Protein AF-A0A2M7NHB4-F1 (afdb_monomer_lite)

Secondary structure (DSSP, 8-state):
----EE--TTT-HHHHTTT-B-TTT-PBP-TT-EEEEBTTT--EEEHHHHHHTTS-BTTB--B-SSPPP----

Foldseek 3Di:
DWAKDQFDCVFCVQVLVVQAAAPQPRHTDHHRFIWWADPPPRHIHGPVRCVVVVCDDPRDNDTDNDNDDPPDD

Structure (mmCIF, N/CA/C/O backbone):
data_AF-A0A2M7NHB4-F1
#
_entry.id   AF-A0A2M7NHB4-F1
#
loop_
_atom_site.group_PDB
_atom_site.id
_atom_site.type_symbol
_atom_site.label_atom_id
_atom_site.label_alt_id
_atom_site.label_comp_id
_atom_site.label_asym_id
_atom_site.label_entity_id
_atom_site.label_seq_id
_atom_site.pdbx_PDB_ins_code
_atom_site.Cartn_x
_atom_site.Cartn_y
_atom_site.Cartn_z
_atom_site.occupancy
_atom_site.B_iso_or_equiv
_atom_site.auth_seq_id
_atom_site.auth_comp_id
_atom_site.auth_asym_id
_atom_site.auth_atom_id
_atom_site.pdbx_PDB_model_num
ATOM 1 N N . MET A 1 1 ? 2.621 -5.760 -13.046 1.00 78.44 1 MET A N 1
ATOM 2 C CA . MET A 1 1 ? 1.132 -5.672 -12.939 1.00 78.44 1 MET A CA 1
ATOM 3 C C . MET A 1 1 ? 0.805 -5.150 -11.554 1.00 78.44 1 MET A C 1
ATOM 5 O O . MET A 1 1 ? 1.291 -5.719 -10.580 1.00 78.44 1 MET A O 1
ATOM 9 N N . ILE A 1 2 ? 0.043 -4.060 -11.477 1.00 91.38 2 ILE A N 1
ATOM 10 C CA . ILE A 1 2 ? -0.318 -3.425 -10.207 1.00 91.38 2 ILE A CA 1
ATOM 11 C C . ILE A 1 2 ? -1.592 -4.094 -9.679 1.00 91.38 2 ILE A C 1
ATOM 13 O O . ILE A 1 2 ? -2.576 -4.212 -10.403 1.00 91.38 2 ILE A O 1
ATOM 17 N N . ASN A 1 3 ? -1.532 -4.570 -8.440 1.00 96.81 3 ASN A N 1
ATOM 18 C CA . ASN A 1 3 ? -2.603 -5.227 -7.712 1.00 96.81 3 ASN A CA 1
ATOM 19 C C . ASN A 1 3 ? -2.973 -4.342 -6.524 1.00 96.81 3 ASN A C 1
ATOM 21 O O . ASN A 1 3 ? -2.225 -4.235 -5.548 1.00 96.81 3 ASN A O 1
ATOM 25 N N . GLU A 1 4 ? -4.122 -3.691 -6.640 1.00 96.38 4 GLU A N 1
ATOM 26 C CA . GLU A 1 4 ? -4.651 -2.781 -5.634 1.00 96.38 4 GLU A CA 1
ATOM 27 C C . GLU A 1 4 ? -5.540 -3.524 -4.640 1.00 96.38 4 GLU A C 1
ATOM 29 O O . GLU A 1 4 ? -6.341 -4.386 -5.009 1.00 96.38 4 GLU A O 1
ATOM 34 N N . HIS A 1 5 ? -5.441 -3.139 -3.371 1.00 96.62 5 HIS A N 1
ATOM 35 C CA . HIS A 1 5 ? -6.238 -3.693 -2.286 1.00 96.62 5 HIS A CA 1
ATOM 36 C C . HIS A 1 5 ? -6.978 -2.579 -1.574 1.00 96.62 5 HIS A C 1
ATOM 38 O O . HIS A 1 5 ? -6.365 -1.723 -0.934 1.00 96.62 5 HIS A O 1
ATOM 44 N N . ARG A 1 6 ? -8.309 -2.617 -1.631 1.00 97.06 6 ARG A N 1
ATOM 45 C CA . ARG A 1 6 ? -9.136 -1.745 -0.800 1.00 97.06 6 ARG A CA 1
ATOM 46 C C . ARG A 1 6 ? -9.329 -2.374 0.572 1.00 97.06 6 ARG A C 1
ATOM 48 O O . ARG A 1 6 ? -9.946 -3.434 0.702 1.00 97.06 6 ARG A O 1
ATOM 55 N N . LEU A 1 7 ? -8.804 -1.717 1.598 1.00 96.31 7 LEU A N 1
ATOM 56 C CA . LEU A 1 7 ? -8.803 -2.244 2.953 1.00 96.31 7 LEU A CA 1
ATOM 57 C C . LEU A 1 7 ? -10.203 -2.232 3.561 1.00 96.31 7 LEU A C 1
ATOM 59 O O . LEU A 1 7 ? -10.967 -1.278 3.431 1.00 96.31 7 LEU A O 1
ATOM 63 N N . ASN A 1 8 ? -10.516 -3.323 4.249 1.00 94.88 8 ASN A N 1
ATOM 64 C CA . ASN A 1 8 ? -11.792 -3.557 4.903 1.00 94.88 8 ASN A CA 1
ATOM 65 C C . ASN A 1 8 ? -11.534 -4.437 6.122 1.00 94.88 8 ASN A C 1
ATOM 67 O O . ASN A 1 8 ? -10.837 -5.448 6.019 1.00 94.88 8 ASN A O 1
ATOM 71 N N . THR A 1 9 ? -12.105 -4.068 7.261 1.00 91.88 9 THR A N 1
ATOM 72 C CA . THR A 1 9 ? -11.920 -4.777 8.533 1.00 91.88 9 THR A CA 1
ATOM 73 C C . THR A 1 9 ? -12.363 -6.237 8.502 1.00 91.88 9 THR A C 1
ATOM 75 O O . THR A 1 9 ? -11.793 -7.052 9.218 1.00 91.88 9 THR A O 1
ATOM 78 N N . THR A 1 10 ? -13.319 -6.602 7.646 1.00 90.44 10 THR A N 1
ATOM 79 C CA . THR A 1 10 ? -13.857 -7.969 7.550 1.00 90.44 10 THR A CA 1
ATOM 80 C C . THR A 1 10 ? -12.872 -8.941 6.903 1.00 90.44 10 THR A C 1
ATOM 82 O O . THR A 1 10 ? -12.807 -10.099 7.302 1.00 90.44 10 THR A O 1
ATOM 85 N N . THR A 1 11 ? -12.113 -8.496 5.899 1.00 90.44 11 THR A N 1
ATOM 86 C CA . THR A 1 11 ? -11.209 -9.362 5.117 1.00 90.44 11 THR A CA 1
ATOM 87 C C . THR A 1 11 ? -9.732 -9.106 5.398 1.00 90.44 11 THR A C 1
ATOM 89 O O . THR A 1 11 ? -8.899 -9.950 5.084 1.00 90.44 11 THR A O 1
ATOM 92 N N . HIS A 1 12 ? -9.394 -7.952 5.976 1.00 94.00 12 HIS A N 1
ATOM 93 C CA . HIS A 1 12 ? -8.017 -7.483 6.141 1.00 94.00 12 HIS A CA 1
ATOM 94 C C . HIS A 1 12 ? -7.673 -7.151 7.603 1.00 94.00 12 HIS A C 1
ATOM 96 O O . HIS A 1 12 ? -6.760 -6.365 7.855 1.00 94.00 12 HIS A O 1
ATOM 102 N N . SER A 1 13 ? -8.378 -7.738 8.577 1.00 92.50 13 SER A N 1
ATOM 103 C CA . SER A 1 13 ? -8.163 -7.485 10.011 1.00 92.50 13 SER A CA 1
ATOM 104 C C . SER A 1 13 ? -6.714 -7.709 10.449 1.00 92.50 13 SER A C 1
ATOM 106 O O . SER A 1 13 ? -6.139 -6.851 11.110 1.00 92.50 13 SER A O 1
ATOM 108 N N . ASP A 1 14 ? -6.088 -8.817 10.040 1.00 92.56 14 ASP A N 1
ATOM 109 C CA . ASP A 1 14 ? -4.701 -9.136 10.413 1.00 92.56 14 ASP A CA 1
ATOM 110 C C . ASP A 1 14 ? -3.693 -8.132 9.858 1.00 92.56 14 ASP A C 1
ATOM 112 O O . ASP A 1 14 ? -2.659 -7.872 10.469 1.00 92.56 14 ASP A O 1
ATOM 116 N N . PHE A 1 15 ? -3.982 -7.563 8.690 1.00 94.56 15 PHE A N 1
ATOM 117 C CA . PHE A 1 15 ? -3.155 -6.523 8.100 1.00 94.56 15 PHE A CA 1
ATOM 118 C C . PHE A 1 15 ? -3.336 -5.191 8.832 1.00 94.56 15 PHE A C 1
ATOM 120 O O . PHE A 1 15 ? -2.349 -4.555 9.194 1.00 94.56 15 PHE A O 1
ATOM 127 N N . LEU A 1 16 ? -4.582 -4.789 9.100 1.00 94.62 16 LEU A N 1
ATOM 128 C CA . LEU A 1 16 ? -4.894 -3.546 9.815 1.00 94.62 16 LEU A CA 1
ATOM 129 C C . LEU A 1 16 ? -4.335 -3.554 11.248 1.00 94.62 16 LEU A C 1
A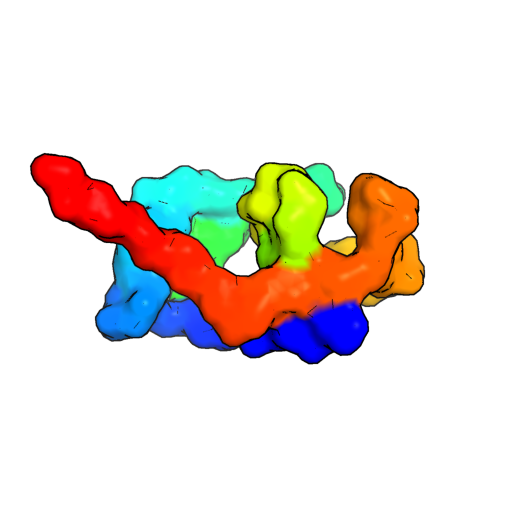TOM 131 O O . LEU A 1 16 ? -3.824 -2.539 11.718 1.00 94.62 16 LEU A O 1
ATOM 135 N N . ASN A 1 17 ? -4.331 -4.716 11.906 1.00 94.19 17 ASN A N 1
ATOM 136 C CA . ASN A 1 17 ? -3.746 -4.906 13.237 1.00 94.19 17 ASN A CA 1
ATOM 137 C C . ASN A 1 17 ? -2.211 -4.791 13.268 1.00 94.19 17 ASN A C 1
ATOM 139 O O . ASN A 1 17 ? -1.643 -4.683 14.350 1.00 94.19 17 ASN A O 1
ATOM 143 N N . GLN A 1 18 ? -1.526 -4.810 12.118 1.00 93.31 18 GLN A N 1
ATOM 144 C CA . GLN A 1 18 ? -0.080 -4.549 12.058 1.00 93.31 18 GLN A CA 1
ATOM 145 C C . GLN A 1 18 ? 0.256 -3.057 12.146 1.00 93.31 18 GLN A C 1
ATOM 147 O O . GLN A 1 18 ? 1.435 -2.721 12.203 1.00 93.31 18 GLN A O 1
ATOM 152 N N . GLU A 1 19 ? -0.753 -2.176 12.110 1.00 94.50 19 GLU A N 1
ATOM 153 C CA . GLU A 1 19 ? -0.597 -0.722 12.232 1.00 94.50 19 GLU A CA 1
ATOM 154 C C . GLU A 1 19 ? 0.467 -0.152 11.282 1.00 94.50 19 GLU A C 1
ATOM 156 O O . GLU A 1 19 ? 1.283 0.695 11.648 1.00 94.50 19 GLU A O 1
ATOM 161 N N . ARG A 1 20 ? 0.477 -0.662 10.045 1.00 95.44 20 ARG A N 1
ATOM 162 C CA . ARG A 1 20 ? 1.464 -0.282 9.033 1.00 95.44 20 ARG A CA 1
ATOM 163 C C . ARG A 1 20 ? 1.342 1.192 8.666 1.00 95.44 20 ARG A C 1
ATOM 165 O O . ARG A 1 20 ? 0.261 1.775 8.692 1.00 95.44 20 ARG A O 1
ATOM 172 N N . ILE A 1 21 ? 2.477 1.761 8.285 1.00 97.56 21 ILE A N 1
ATOM 173 C CA . ILE A 1 21 ? 2.625 3.162 7.900 1.00 97.56 21 ILE A CA 1
ATOM 174 C C . ILE A 1 21 ? 3.063 3.195 6.441 1.00 97.56 21 ILE A C 1
ATOM 176 O O . ILE A 1 21 ? 3.923 2.404 6.042 1.00 97.56 21 ILE A O 1
ATOM 180 N N . ASP A 1 22 ? 2.482 4.101 5.664 1.00 97.50 22 ASP A N 1
ATOM 181 C CA . ASP A 1 22 ? 2.948 4.393 4.317 1.00 97.50 22 ASP A CA 1
ATOM 182 C C 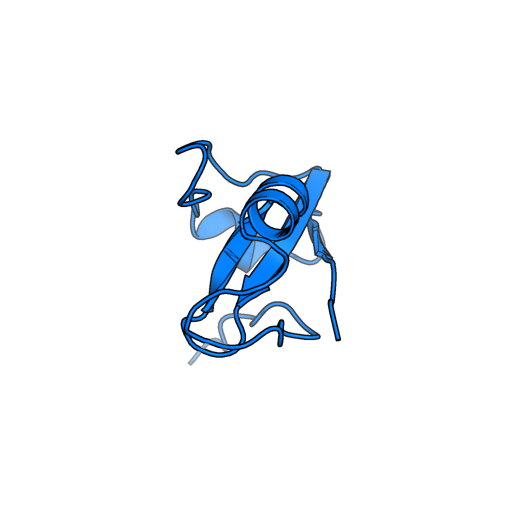. ASP A 1 22 ? 4.335 5.075 4.387 1.00 97.50 22 ASP A C 1
ATOM 184 O O . ASP A 1 22 ? 4.468 6.141 4.996 1.00 97.50 22 ASP A O 1
ATOM 188 N N . PRO A 1 23 ? 5.394 4.493 3.792 1.00 96.62 23 PRO A N 1
ATOM 189 C CA . PRO A 1 23 ? 6.757 5.009 3.942 1.00 96.62 23 PRO A CA 1
ATOM 190 C C . PRO A 1 23 ? 7.018 6.377 3.300 1.00 96.62 23 PRO A C 1
ATOM 192 O O . PRO A 1 23 ? 8.081 6.949 3.537 1.00 96.62 23 PRO A O 1
ATOM 195 N N . ILE A 1 24 ? 6.113 6.871 2.450 1.00 96.62 24 ILE A N 1
ATOM 196 C CA . ILE A 1 24 ? 6.294 8.110 1.685 1.00 96.62 24 ILE A CA 1
ATOM 197 C C . ILE A 1 24 ? 5.649 9.287 2.415 1.00 96.62 24 ILE A C 1
ATOM 199 O O . ILE A 1 24 ? 6.274 10.332 2.581 1.00 96.62 24 ILE A O 1
ATOM 203 N N . THR A 1 25 ? 4.420 9.103 2.886 1.00 96.62 25 THR A N 1
ATOM 204 C CA . THR A 1 25 ? 3.633 10.121 3.599 1.00 96.62 25 THR A CA 1
ATOM 205 C C . THR A 1 25 ? 3.888 10.113 5.106 1.00 96.62 25 THR A C 1
ATOM 207 O O . THR A 1 25 ? 3.764 11.146 5.761 1.00 96.62 25 THR A O 1
ATOM 210 N N . GLY A 1 26 ? 4.265 8.961 5.669 1.00 96.69 26 GLY A N 1
ATOM 211 C CA . GLY A 1 26 ? 4.339 8.756 7.114 1.00 96.69 26 GLY A CA 1
ATOM 212 C C . GLY A 1 26 ? 2.969 8.598 7.781 1.00 96.69 26 GLY A C 1
ATOM 213 O O . GLY A 1 26 ? 2.895 8.570 9.010 1.00 96.69 26 GLY A O 1
ATOM 214 N N . GLU A 1 27 ? 1.892 8.490 7.002 1.00 97.56 27 GLU A N 1
ATOM 215 C CA . GLU A 1 27 ? 0.537 8.310 7.515 1.00 97.56 27 GLU A CA 1
ATOM 216 C C . GLU A 1 27 ? 0.222 6.833 7.773 1.00 97.56 27 GLU A C 1
ATOM 218 O O . GLU A 1 27 ? 0.735 5.918 7.118 1.00 97.56 27 GLU A O 1
ATOM 223 N N . LYS A 1 28 ? -0.640 6.590 8.764 1.00 97.62 28 LYS A N 1
ATOM 224 C CA . LYS A 1 28 ? -1.086 5.241 9.108 1.00 97.62 28 LYS A CA 1
ATOM 225 C C . LYS A 1 28 ? -2.012 4.706 8.017 1.00 97.62 28 LYS A C 1
ATOM 227 O O . LYS A 1 28 ? -2.905 5.396 7.530 1.00 97.62 28 LYS A O 1
ATOM 232 N N . ILE A 1 29 ? -1.816 3.444 7.665 1.00 97.50 29 ILE A N 1
ATOM 233 C CA . ILE A 1 29 ? -2.686 2.725 6.745 1.00 97.50 29 ILE A CA 1
ATOM 234 C C . ILE A 1 29 ? -3.872 2.171 7.540 1.00 97.50 29 ILE A C 1
ATOM 236 O O . ILE A 1 29 ? -3.701 1.335 8.429 1.00 97.50 29 ILE A O 1
ATOM 240 N N . GLU A 1 30 ? -5.076 2.631 7.206 1.00 97.50 30 GLU A N 1
ATOM 241 C CA . GLU A 1 30 ? -6.312 2.323 7.925 1.00 97.50 30 GLU A CA 1
ATOM 242 C C . GLU A 1 30 ? -7.389 1.752 6.988 1.00 97.50 30 GLU A C 1
ATOM 244 O O . GLU A 1 30 ? -7.200 1.610 5.777 1.00 97.50 30 GLU A O 1
ATOM 249 N N . GLU A 1 31 ? -8.527 1.360 7.561 1.00 96.94 31 GLU A N 1
ATOM 250 C CA . GLU A 1 31 ? -9.671 0.870 6.794 1.00 96.94 31 GLU A CA 1
ATOM 251 C C . GLU A 1 31 ? -10.155 1.907 5.769 1.00 96.94 31 GLU A C 1
ATOM 253 O O . GLU A 1 31 ? -10.183 3.105 6.028 1.00 96.94 31 GLU A O 1
ATOM 258 N N . GLY A 1 32 ? -10.589 1.433 4.599 1.00 96.81 32 GLY A N 1
ATOM 259 C CA . GLY A 1 32 ? -11.123 2.280 3.538 1.00 96.81 32 GLY A CA 1
ATOM 260 C C . GLY A 1 32 ? -10.063 2.820 2.582 1.00 96.81 32 GLY A C 1
ATOM 261 O O . GLY A 1 32 ? -10.426 3.167 1.456 1.00 96.81 32 GLY A O 1
ATOM 262 N N . HIS A 1 33 ? -8.786 2.816 2.976 1.00 97.44 33 HIS A N 1
ATOM 263 C CA . HIS A 1 33 ? -7.671 3.167 2.098 1.00 97.44 33 HIS A CA 1
ATOM 264 C C . HIS A 1 33 ? -7.447 2.104 1.017 1.00 97.44 33 HIS A C 1
ATOM 266 O O . HIS A 1 33 ? -7.702 0.911 1.218 1.00 97.44 33 HIS A O 1
ATOM 272 N N . THR A 1 34 ? -6.945 2.553 -0.131 1.00 97.94 34 THR A N 1
ATOM 273 C CA . THR A 1 34 ? -6.497 1.683 -1.220 1.00 97.94 34 THR A CA 1
ATOM 274 C C . THR A 1 34 ? -4.981 1.638 -1.200 1.00 97.94 34 THR A C 1
ATOM 276 O O . THR A 1 34 ? -4.321 2.676 -1.199 1.00 97.94 34 THR A O 1
ATOM 279 N N . ILE A 1 35 ? -4.431 0.431 -1.148 1.00 97.75 35 ILE A N 1
ATOM 280 C CA . ILE A 1 35 ? -2.993 0.218 -1.034 1.00 97.75 35 ILE A CA 1
ATOM 281 C C . ILE A 1 35 ? -2.485 -0.759 -2.081 1.00 97.75 35 ILE A C 1
ATOM 283 O O . ILE A 1 35 ? -3.234 -1.566 -2.631 1.00 97.75 35 ILE A O 1
ATOM 287 N N . VAL A 1 36 ? -1.173 -0.759 -2.262 1.00 97.88 36 VAL A N 1
ATOM 288 C CA . VAL A 1 36 ? -0.427 -1.831 -2.915 1.00 97.88 36 VAL A CA 1
ATOM 289 C C . VAL A 1 36 ? 0.610 -2.388 -1.948 1.00 97.88 36 VAL A C 1
ATOM 291 O O . VAL A 1 36 ? 1.043 -1.717 -1.008 1.00 97.88 36 VAL A O 1
ATOM 294 N N . ILE A 1 37 ? 1.033 -3.629 -2.173 1.00 97.25 37 ILE A N 1
ATOM 295 C CA . ILE A 1 37 ? 2.100 -4.258 -1.389 1.00 97.25 37 ILE A CA 1
ATOM 296 C C . ILE A 1 37 ? 3.228 -4.635 -2.338 1.00 97.25 37 ILE A C 1
ATOM 298 O O . ILE A 1 37 ? 3.022 -5.450 -3.235 1.00 97.25 37 ILE A O 1
ATOM 302 N N . CYS A 1 38 ? 4.425 -4.093 -2.119 1.00 96.56 38 CYS A N 1
ATOM 303 C CA . CYS A 1 38 ? 5.593 -4.417 -2.936 1.00 96.56 38 CYS A CA 1
ATOM 304 C C . CYS A 1 38 ? 5.905 -5.921 -2.865 1.00 96.56 38 CYS A C 1
ATOM 306 O O . CYS A 1 38 ? 6.027 -6.498 -1.776 1.00 96.56 38 CYS A O 1
ATOM 308 N N . ALA A 1 39 ? 6.073 -6.566 -4.023 1.00 96.25 39 ALA A N 1
ATOM 309 C CA . ALA A 1 39 ? 6.352 -7.996 -4.080 1.00 96.25 39 ALA A CA 1
ATOM 310 C C . ALA A 1 39 ? 7.722 -8.355 -3.476 1.00 96.25 39 ALA A C 1
ATOM 312 O O . ALA A 1 39 ? 7.847 -9.425 -2.874 1.00 96.25 39 ALA A O 1
ATOM 313 N N . ALA A 1 40 ? 8.708 -7.455 -3.564 1.00 95.38 40 ALA A N 1
ATOM 314 C CA . ALA A 1 40 ? 10.068 -7.678 -3.077 1.00 95.38 40 ALA A CA 1
ATOM 315 C C . ALA A 1 40 ? 10.193 -7.552 -1.548 1.00 95.38 40 ALA A C 1
ATOM 317 O O . ALA A 1 40 ? 10.597 -8.501 -0.878 1.00 95.38 40 ALA A O 1
ATOM 318 N N . CYS A 1 41 ? 9.834 -6.394 -0.985 1.00 95.12 41 CYS A N 1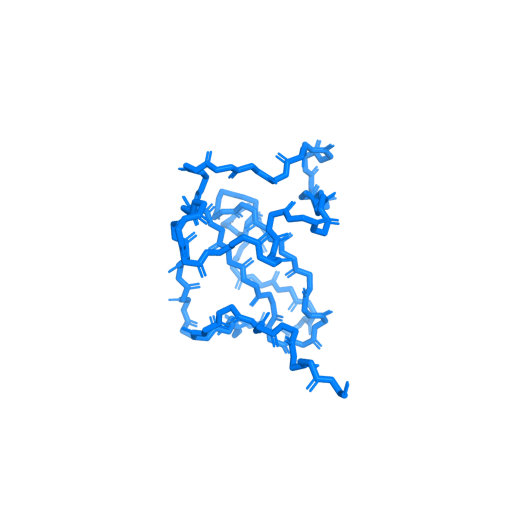
ATOM 319 C CA . CYS A 1 41 ? 10.073 -6.083 0.432 1.00 95.12 41 CYS A CA 1
ATOM 320 C C . CYS A 1 41 ? 8.840 -6.234 1.330 1.00 95.12 41 CYS A C 1
ATOM 322 O O . CYS A 1 41 ? 8.961 -6.155 2.550 1.00 95.12 41 CYS A O 1
ATOM 324 N N . LYS A 1 42 ? 7.656 -6.468 0.748 1.00 95.25 42 LYS A N 1
ATOM 325 C CA . LYS A 1 42 ? 6.370 -6.577 1.458 1.00 95.25 42 LYS A CA 1
ATOM 326 C C . LYS A 1 42 ? 5.927 -5.299 2.170 1.00 95.25 42 LYS A C 1
ATOM 328 O O . LYS A 1 42 ? 4.960 -5.362 2.929 1.00 95.25 42 LYS A O 1
ATOM 333 N N . SER A 1 43 ? 6.582 -4.161 1.937 1.00 95.56 43 SER A N 1
ATOM 334 C CA . SER A 1 43 ? 6.097 -2.854 2.388 1.00 95.56 43 SER A CA 1
ATOM 335 C C . SER A 1 43 ? 4.773 -2.520 1.710 1.00 95.56 43 SER A C 1
ATOM 337 O O . SER A 1 43 ? 4.573 -2.852 0.539 1.00 95.56 43 SER A O 1
ATOM 339 N N . ALA A 1 44 ? 3.876 -1.894 2.465 1.00 97.12 44 ALA A N 1
ATOM 340 C CA . ALA A 1 44 ? 2.596 -1.417 1.966 1.00 97.12 44 ALA A CA 1
ATOM 341 C C . ALA A 1 44 ? 2.681 0.083 1.686 1.00 97.12 44 ALA A C 1
ATOM 343 O O . ALA A 1 44 ? 3.291 0.813 2.462 1.00 97.12 44 ALA A O 1
ATOM 344 N N . PHE A 1 45 ? 2.067 0.508 0.592 1.00 98.06 45 PHE A N 1
ATOM 345 C CA . PHE A 1 45 ? 2.024 1.895 0.147 1.00 98.06 45 PHE A CA 1
ATOM 346 C C . PHE A 1 45 ? 0.587 2.245 -0.198 1.00 98.06 45 PHE A C 1
ATOM 348 O O . PHE A 1 45 ? -0.133 1.390 -0.718 1.00 98.06 45 PHE A O 1
ATOM 355 N N . PHE A 1 46 ? 0.180 3.488 0.018 1.00 98.31 46 PHE A N 1
ATOM 356 C CA . PHE A 1 46 ? -0.986 4.021 -0.673 1.00 98.31 46 PHE A CA 1
ATOM 357 C C . PHE A 1 46 ? -0.784 3.931 -2.182 1.00 98.31 46 PHE A C 1
ATOM 359 O O . PHE A 1 46 ? 0.350 3.982 -2.673 1.00 98.31 46 PHE A O 1
ATOM 366 N N . ILE A 1 47 ? -1.882 3.778 -2.920 1.00 97.62 47 ILE A N 1
ATOM 367 C CA . ILE A 1 47 ? -1.808 3.746 -4.382 1.00 97.62 47 ILE A CA 1
ATOM 368 C C . ILE A 1 47 ? -1.187 5.046 -4.913 1.00 97.62 47 ILE A C 1
ATOM 370 O O . ILE A 1 47 ? -0.287 4.999 -5.745 1.00 97.62 47 ILE A O 1
ATOM 374 N N . GLU A 1 48 ? -1.529 6.185 -4.314 1.00 97.56 48 GLU A N 1
ATOM 375 C CA . GLU A 1 48 ? -0.985 7.499 -4.651 1.00 97.56 48 GLU A CA 1
ATOM 376 C C . GLU A 1 48 ? 0.527 7.586 -4.381 1.00 97.56 48 GLU A C 1
ATOM 378 O O . GLU A 1 48 ? 1.277 8.156 -5.174 1.00 97.56 48 GLU A O 1
ATOM 383 N N . SER A 1 49 ? 1.000 6.985 -3.283 1.00 97.94 49 SER A N 1
ATOM 384 C CA . SER A 1 49 ? 2.431 6.896 -2.962 1.00 97.94 49 SER A CA 1
ATOM 385 C C . SER A 1 49 ? 3.188 6.035 -3.972 1.00 97.94 49 SER A C 1
ATOM 387 O O . SER A 1 49 ? 4.315 6.359 -4.344 1.00 97.94 49 SER A O 1
ATOM 389 N N . TRP A 1 50 ? 2.583 4.941 -4.436 1.00 97.56 50 TRP A N 1
ATOM 390 C CA . TRP A 1 50 ? 3.168 4.079 -5.461 1.00 97.56 50 TRP A CA 1
ATOM 391 C C . TRP A 1 50 ? 3.256 4.780 -6.820 1.00 97.56 50 TRP A C 1
ATOM 393 O O . TRP A 1 50 ? 4.301 4.743 -7.474 1.00 97.56 50 TRP A O 1
ATOM 403 N N . GLU A 1 51 ? 2.194 5.480 -7.217 1.00 96.88 51 GLU A N 1
ATOM 404 C CA . GLU A 1 51 ? 2.165 6.294 -8.433 1.00 96.88 51 GLU A CA 1
ATOM 405 C C . GLU A 1 51 ? 3.195 7.429 -8.375 1.00 96.88 51 GLU A C 1
ATOM 407 O O . GLU A 1 51 ? 3.897 7.676 -9.358 1.00 96.88 51 GLU A O 1
ATOM 412 N N . TYR A 1 52 ? 3.353 8.073 -7.212 1.00 96.56 52 TYR A N 1
ATOM 413 C CA . TYR A 1 52 ? 4.373 9.100 -6.985 1.00 96.56 52 TYR A CA 1
ATOM 414 C C . TYR A 1 52 ? 5.800 8.573 -7.200 1.00 96.56 52 TYR A C 1
ATOM 416 O O . TYR A 1 52 ? 6.652 9.289 -7.728 1.00 96.56 52 TYR A O 1
ATOM 424 N N . LEU A 1 53 ? 6.059 7.309 -6.853 1.00 95.38 53 LEU A N 1
ATOM 425 C CA . LEU A 1 53 ? 7.337 6.634 -7.108 1.00 95.38 53 LEU A CA 1
ATOM 426 C C . LEU A 1 53 ? 7.524 6.205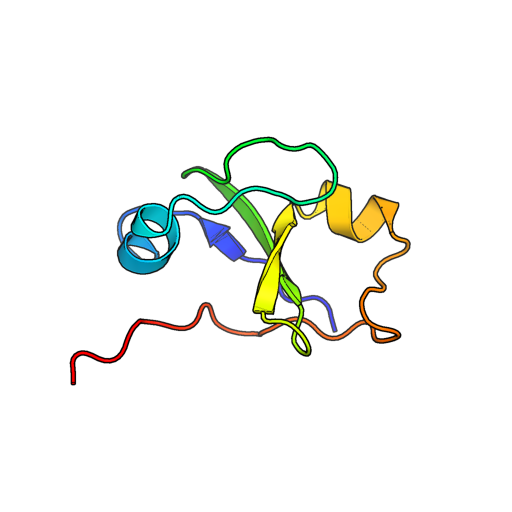 -8.574 1.00 95.38 53 LEU A C 1
ATOM 428 O O . LEU A 1 53 ? 8.541 5.603 -8.910 1.00 95.38 53 LEU A O 1
ATOM 432 N N . GLY A 1 54 ? 6.569 6.497 -9.460 1.00 96.69 54 GLY A N 1
ATOM 433 C CA . GLY A 1 54 ? 6.609 6.063 -10.855 1.00 96.69 54 GLY A CA 1
ATOM 434 C C . GLY A 1 54 ? 6.232 4.594 -11.041 1.00 96.69 54 GLY A C 1
ATOM 435 O O . GLY A 1 54 ? 6.638 3.986 -12.027 1.00 96.69 54 GLY A O 1
ATOM 436 N N . ASN A 1 55 ? 5.447 4.033 -10.115 1.00 96.44 55 ASN A N 1
ATOM 437 C CA . ASN A 1 55 ? 5.046 2.627 -10.077 1.00 96.44 55 ASN A CA 1
ATOM 438 C C . ASN A 1 55 ? 6.207 1.633 -9.910 1.00 96.44 55 ASN A C 1
ATOM 440 O O . ASN A 1 55 ? 6.088 0.475 -10.311 1.00 96.44 55 ASN A O 1
ATOM 444 N N . GLU A 1 56 ? 7.317 2.071 -9.314 1.00 96.44 56 GLU A N 1
ATOM 445 C CA . GLU A 1 56 ? 8.497 1.244 -9.087 1.00 96.44 56 GLU A CA 1
ATOM 446 C C . GLU A 1 56 ? 8.988 1.366 -7.639 1.00 96.44 56 GLU A C 1
ATOM 448 O O . GLU A 1 56 ? 9.099 2.449 -7.066 1.00 96.44 56 GLU A O 1
ATOM 453 N N . HIS A 1 57 ? 9.344 0.233 -7.040 1.00 96.75 57 HIS A N 1
ATOM 454 C CA . HIS A 1 57 ? 10.068 0.186 -5.775 1.00 96.75 57 HIS A CA 1
ATOM 455 C C . HIS A 1 57 ? 10.928 -1.071 -5.730 1.00 96.75 57 HIS A C 1
ATOM 457 O O . HIS A 1 57 ? 10.538 -2.109 -6.255 1.00 96.75 57 HIS A O 1
ATOM 463 N N . CYS A 1 58 ? 12.086 -1.010 -5.070 1.00 96.25 58 CYS A N 1
ATOM 464 C CA . CYS A 1 58 ? 13.062 -2.106 -5.064 1.00 96.25 58 CYS A CA 1
ATOM 465 C C . CYS A 1 58 ? 13.533 -2.534 -6.475 1.00 96.25 58 CYS A C 1
ATOM 467 O O . CYS A 1 58 ? 13.889 -3.696 -6.658 1.00 96.25 58 CYS A O 1
ATOM 469 N N . ASN A 1 59 ? 13.590 -1.604 -7.441 1.00 96.19 59 ASN A N 1
ATOM 470 C CA . ASN A 1 59 ? 13.942 -1.856 -8.851 1.00 96.19 59 ASN A CA 1
ATOM 471 C C . ASN A 1 59 ? 12.985 -2.837 -9.561 1.00 96.19 59 ASN A C 1
ATOM 473 O O . ASN A 1 59 ? 13.418 -3.646 -10.382 1.00 96.19 59 ASN A O 1
ATOM 477 N N . GLN A 1 60 ? 11.703 -2.818 -9.193 1.00 94.50 60 GLN A N 1
ATOM 478 C CA . GLN A 1 60 ? 10.654 -3.629 -9.810 1.00 94.50 60 GLN A CA 1
ATOM 479 C C . GLN A 1 60 ? 9.284 -2.946 -9.689 1.00 94.50 60 GLN A C 1
ATOM 481 O O . GLN A 1 60 ? 9.084 -2.111 -8.803 1.00 94.50 60 GLN A O 1
ATOM 486 N N . ASP A 1 61 ? 8.337 -3.339 -10.539 1.00 96.12 61 ASP A N 1
ATOM 487 C CA . ASP A 1 61 ? 6.963 -2.816 -10.597 1.00 96.12 61 ASP A CA 1
ATOM 488 C C . ASP A 1 61 ? 5.904 -3.823 -10.099 1.00 96.12 61 ASP A C 1
ATOM 490 O O . ASP A 1 61 ? 4.698 -3.562 -10.152 1.00 96.12 61 ASP A O 1
ATOM 494 N N . GLU A 1 62 ? 6.318 -5.003 -9.630 1.00 97.06 62 GLU A N 1
ATOM 495 C CA . GLU A 1 62 ? 5.392 -6.037 -9.180 1.00 97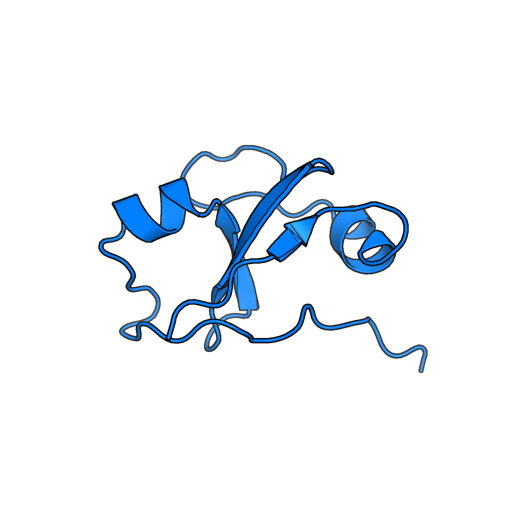.06 62 GLU A CA 1
ATOM 496 C C . GLU A 1 62 ? 4.856 -5.757 -7.769 1.00 97.06 62 GLU A C 1
ATOM 498 O O . GLU A 1 62 ? 5.534 -5.296 -6.840 1.00 97.06 62 GLU A O 1
ATOM 503 N N . THR A 1 63 ? 3.581 -6.084 -7.600 1.00 97.75 63 THR A N 1
ATOM 504 C CA . THR A 1 63 ? 2.854 -5.938 -6.340 1.00 97.75 63 THR A CA 1
ATOM 505 C C . THR A 1 63 ? 2.100 -7.229 -6.054 1.00 97.75 63 THR A C 1
ATOM 507 O O . THR A 1 63 ? 1.734 -7.964 -6.975 1.00 97.75 63 THR A O 1
ATOM 510 N N . LEU A 1 64 ? 1.893 -7.552 -4.780 1.00 96.81 64 LEU A N 1
ATOM 511 C CA . LEU A 1 64 ? 1.222 -8.793 -4.406 1.00 96.81 64 LEU A CA 1
ATOM 512 C C . LEU A 1 64 ? -0.249 -8.783 -4.808 1.00 96.81 64 LEU A C 1
ATOM 514 O O . LEU A 1 64 ? -0.980 -7.855 -4.482 1.00 96.81 64 LEU A O 1
ATOM 518 N N . SER A 1 65 ? -0.685 -9.869 -5.443 1.00 95.31 65 SER A N 1
ATOM 519 C CA . SER A 1 65 ? -2.083 -10.102 -5.815 1.00 95.31 65 SER A CA 1
ATOM 520 C C . SER A 1 65 ? -3.004 -10.352 -4.625 1.00 95.31 65 SER A C 1
ATOM 522 O O 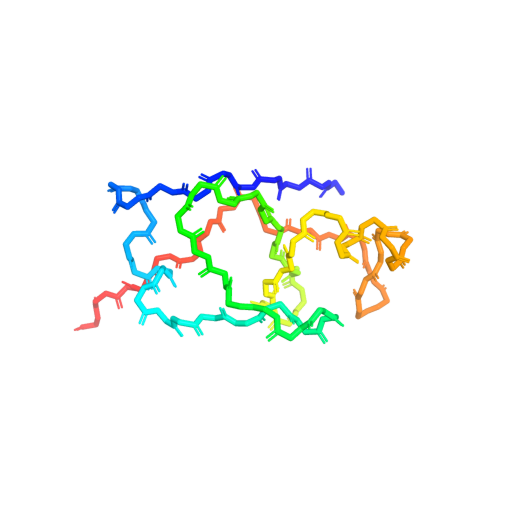. SER A 1 65 ? -4.214 -10.241 -4.766 1.00 95.31 65 SER A O 1
ATOM 524 N N . GLU A 1 66 ? -2.450 -10.698 -3.462 1.00 93.06 66 GLU A N 1
ATOM 525 C CA . GLU A 1 66 ? -3.192 -11.005 -2.239 1.00 93.06 66 GLU A CA 1
ATOM 526 C C . GLU A 1 66 ? -2.458 -10.426 -1.025 1.00 93.06 66 GLU A C 1
ATOM 528 O O . GLU A 1 66 ? -1.222 -10.452 -0.963 1.00 93.06 66 GLU A O 1
ATOM 533 N N . ILE A 1 67 ? -3.209 -9.929 -0.038 1.00 91.56 67 ILE A N 1
ATOM 534 C CA . ILE A 1 67 ? -2.635 -9.509 1.243 1.00 91.56 67 ILE A CA 1
ATOM 535 C C . ILE A 1 67 ? -2.239 -10.761 2.042 1.00 91.56 67 ILE A C 1
ATOM 537 O O . ILE A 1 67 ? -3.098 -11.607 2.302 1.00 91.56 67 ILE A O 1
ATOM 541 N N . PRO A 1 68 ? -0.968 -10.902 2.470 1.00 82.25 68 PRO A N 1
ATOM 542 C CA . PRO A 1 68 ? -0.547 -12.045 3.269 1.00 82.25 68 PRO A CA 1
ATOM 543 C C . PRO A 1 68 ? -1.321 -12.112 4.588 1.00 82.25 68 PRO A C 1
ATOM 545 O O . PRO A 1 68 ? -1.211 -11.221 5.430 1.00 82.25 68 PRO A O 1
ATOM 548 N N . ILE A 1 69 ? -2.068 -13.196 4.774 1.00 79.56 69 ILE A N 1
ATOM 549 C CA . ILE A 1 69 ? -2.718 -13.519 6.043 1.00 79.56 69 ILE A CA 1
ATOM 550 C C . ILE A 1 69 ? -1.654 -14.142 6.947 1.00 79.56 69 ILE A C 1
ATOM 552 O O . ILE A 1 69 ? -0.903 -15.024 6.513 1.00 79.56 69 ILE A O 1
ATOM 556 N N . ALA A 1 70 ? -1.568 -13.695 8.198 1.00 69.19 70 ALA A N 1
ATOM 557 C CA . ALA A 1 70 ? -0.724 -14.359 9.178 1.00 69.19 70 ALA A CA 1
ATOM 558 C C . ALA A 1 70 ? -1.245 -15.792 9.354 1.00 69.19 70 ALA A C 1
ATOM 560 O O . ALA A 1 70 ? -2.320 -16.010 9.905 1.00 69.19 70 ALA A O 1
ATOM 561 N N . LYS A 1 71 ? -0.510 -16.793 8.853 1.00 58.84 71 LYS A N 1
ATOM 562 C CA . LYS A 1 71 ? -0.829 -18.183 9.182 1.00 58.84 71 LYS A CA 1
ATOM 563 C C . LYS A 1 71 ? -0.624 -18.342 10.684 1.00 58.84 71 LYS A C 1
ATOM 565 O O . LYS A 1 71 ? 0.505 -18.203 11.151 1.00 58.84 71 LYS A O 1
ATOM 570 N N . SER A 1 72 ? -1.698 -18.623 11.421 1.00 47.16 72 SER A N 1
ATOM 571 C CA . SER A 1 72 ? -1.585 -19.173 12.770 1.00 47.16 72 SER A CA 1
ATOM 572 C C . SER A 1 72 ? -0.706 -20.421 12.687 1.00 47.16 72 SER A C 1
ATOM 574 O O . SER A 1 72 ? -1.061 -21.384 12.004 1.00 47.16 72 SER A O 1
ATOM 576 N N . LEU A 1 73 ? 0.474 -20.338 13.298 1.00 38.41 73 LEU A N 1
ATOM 577 C CA . LEU A 1 73 ? 1.337 -21.477 13.599 1.00 38.41 73 LEU A CA 1
ATOM 578 C C . LEU A 1 73 ? 0.778 -22.231 14.806 1.00 38.41 73 LEU A C 1
ATOM 580 O O . LEU A 1 73 ? 0.311 -21.548 15.747 1.00 38.41 73 LEU A O 1
#

pLDDT: mean 92.93, std 10.55, range [38.41, 98.31]

Radius of gyration: 11.65 Å; chains: 1; bounding box: 28×32×26 Å

Sequence (73 aa):
MINEHRLNTTTHSDFLNQERIDPITGEKIEEGHTIVICAACKSAFFIESWEYLGNEHCNQDETLSEIPIAKSL